Protein AF-A0A963E4C4-F1 (afdb_monomer)

Sequence (72 aa):
MAINAIYAMQHLTNRGYGNYVGLRNLGNFMASEMGLELDEVNCIASVLELGKMNKTEARKFINKYRKYVEPD

Mean predicted aligned error: 3.96 Å

Nearest PDB structures (foldseek):
  8wem-assembly2_A  TM=3.549E-01  e=4.726E+00  Bacteroides fragilis

Structure (mmCIF, N/CA/C/O backbone):
data_AF-A0A963E4C4-F1
#
_entry.id   AF-A0A963E4C4-F1
#
loop_
_atom_site.group_PDB
_atom_site.id
_atom_site.type_symbol
_atom_site.label_atom_id
_atom_site.label_alt_id
_atom_site.label_comp_id
_atom_site.label_asym_id
_atom_site.label_entity_id
_atom_site.label_seq_id
_atom_site.pdbx_PDB_ins_code
_atom_site.Cartn_x
_atom_site.Cartn_y
_atom_site.Cartn_z
_atom_site.occupancy
_atom_site.B_iso_or_equiv
_atom_site.auth_seq_id
_atom_site.auth_comp_id
_atom_site.auth_asym_id
_atom_site.auth_atom_id
_atom_site.pdbx_PDB_model_num
ATOM 1 N N . MET A 1 1 ? -13.150 -0.631 12.582 1.00 93.94 1 MET A N 1
ATOM 2 C CA . MET A 1 1 ? -13.731 -0.570 11.217 1.00 93.94 1 MET A CA 1
ATOM 3 C C . MET A 1 1 ? -12.681 -1.048 10.230 1.00 93.94 1 MET A C 1
ATOM 5 O O . MET A 1 1 ? -11.525 -0.692 10.407 1.00 93.94 1 MET A O 1
ATOM 9 N N . ALA A 1 2 ? -13.062 -1.815 9.210 1.00 97.12 2 ALA A N 1
ATOM 10 C CA . ALA A 1 2 ? -12.149 -2.252 8.153 1.00 97.12 2 ALA A CA 1
ATOM 11 C C . ALA A 1 2 ? -12.599 -1.711 6.790 1.00 97.12 2 ALA A C 1
ATOM 13 O O . ALA A 1 2 ? -13.800 -1.593 6.536 1.00 97.12 2 ALA A O 1
ATOM 14 N N . ILE A 1 3 ? -11.641 -1.392 5.918 1.00 97.62 3 ILE A N 1
ATOM 15 C CA . ILE A 1 3 ? -11.898 -0.999 4.527 1.00 97.62 3 ILE A CA 1
ATOM 16 C C . ILE A 1 3 ? -11.328 -2.042 3.584 1.00 97.62 3 ILE A C 1
ATOM 18 O O . ILE A 1 3 ? -10.140 -2.339 3.632 1.00 97.62 3 ILE A O 1
ATOM 22 N N . ASN A 1 4 ? -12.164 -2.508 2.657 1.00 97.06 4 ASN A N 1
ATOM 23 C CA . ASN A 1 4 ? -11.768 -3.430 1.602 1.00 97.06 4 ASN A CA 1
ATOM 24 C C . ASN A 1 4 ? -11.834 -2.716 0.250 1.00 97.06 4 ASN A C 1
ATOM 26 O O . ASN A 1 4 ? -12.915 -2.427 -0.261 1.00 97.06 4 ASN A O 1
ATOM 30 N N . ALA A 1 5 ? -10.674 -2.435 -0.332 1.00 96.94 5 ALA A N 1
ATOM 31 C CA . ALA A 1 5 ? -10.547 -1.840 -1.650 1.00 96.94 5 ALA A CA 1
ATOM 32 C C . ALA A 1 5 ? -10.189 -2.904 -2.685 1.00 96.94 5 ALA A C 1
ATOM 34 O O . ALA A 1 5 ? -9.109 -3.496 -2.644 1.00 96.94 5 ALA A O 1
ATOM 35 N N . ILE A 1 6 ? -11.099 -3.117 -3.632 1.00 96.88 6 ILE A N 1
ATOM 36 C CA . ILE A 1 6 ? -10.956 -4.114 -4.690 1.00 96.88 6 ILE A CA 1
ATOM 37 C C . ILE A 1 6 ? -10.673 -3.391 -6.006 1.00 96.88 6 ILE A C 1
ATOM 39 O O . ILE A 1 6 ? -11.511 -2.653 -6.523 1.00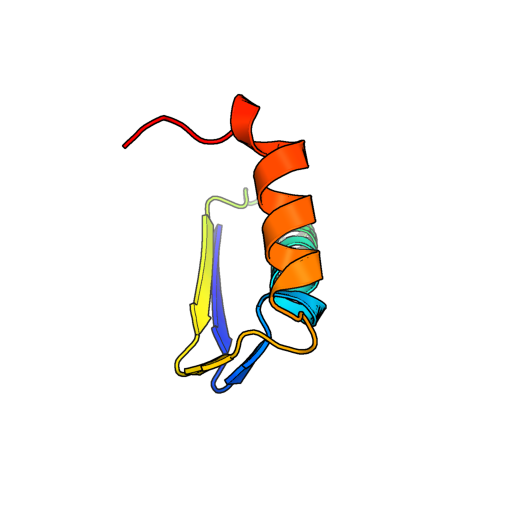 96.88 6 ILE A O 1
ATOM 43 N N . TYR A 1 7 ? -9.481 -3.613 -6.552 1.00 96.06 7 TYR A N 1
ATOM 44 C CA . TYR A 1 7 ? -9.021 -3.064 -7.820 1.00 96.06 7 TYR A CA 1
ATOM 45 C C . TYR A 1 7 ? -8.990 -4.167 -8.880 1.00 96.06 7 TYR A C 1
ATOM 47 O O . TYR A 1 7 ? -8.244 -5.136 -8.751 1.00 96.06 7 TYR A O 1
ATOM 55 N N . ALA A 1 8 ? -9.749 -4.009 -9.967 1.00 96.62 8 ALA A N 1
ATOM 56 C CA . ALA A 1 8 ? -9.639 -4.918 -11.112 1.00 96.62 8 ALA A CA 1
ATOM 57 C C . ALA A 1 8 ? -8.236 -4.834 -11.749 1.00 96.62 8 ALA A C 1
ATOM 59 O O . ALA A 1 8 ? -7.573 -5.848 -11.940 1.00 96.62 8 ALA A O 1
ATOM 60 N N . MET A 1 9 ? -7.754 -3.612 -11.984 1.00 95.12 9 MET A N 1
ATOM 61 C CA . MET A 1 9 ? -6.406 -3.310 -12.469 1.00 95.12 9 MET A CA 1
ATOM 62 C C . MET A 1 9 ? -5.738 -2.332 -11.503 1.00 95.12 9 MET A C 1
ATOM 64 O O . MET A 1 9 ? -6.317 -1.287 -11.194 1.00 95.12 9 MET A O 1
ATOM 68 N N . GLN A 1 10 ? -4.519 -2.629 -11.054 1.00 96.25 10 GLN A N 1
ATOM 69 C CA . GLN A 1 10 ? -3.725 -1.724 -10.223 1.00 96.25 10 GLN A CA 1
ATOM 70 C C . GLN A 1 10 ? -2.316 -1.544 -10.792 1.00 96.25 10 GLN A C 1
ATOM 72 O O . GLN A 1 10 ? -1.650 -2.515 -11.134 1.00 96.25 10 GLN A O 1
ATOM 77 N N . HIS A 1 11 ? -1.837 -0.297 -10.833 1.00 95.69 11 HIS A N 1
ATOM 78 C CA . HIS A 1 11 ? -0.466 0.022 -11.239 1.00 95.69 11 HIS A CA 1
ATOM 79 C C . HIS A 1 11 ? 0.401 0.287 -10.008 1.00 95.69 11 HIS A C 1
ATOM 81 O O . HIS A 1 11 ? 0.269 1.331 -9.356 1.00 95.69 11 HIS A O 1
ATOM 87 N N . LEU A 1 12 ? 1.315 -0.636 -9.718 1.00 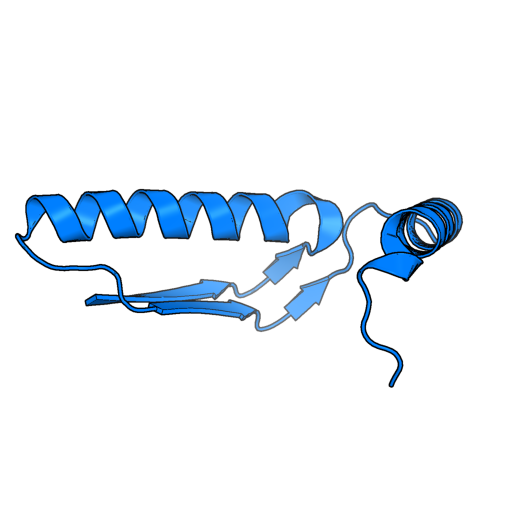93.38 12 LEU A N 1
ATOM 88 C CA . LEU A 1 12 ? 2.118 -0.657 -8.500 1.00 93.38 12 LEU A CA 1
ATOM 89 C C . LEU A 1 12 ? 2.913 0.639 -8.303 1.00 93.38 12 LEU A C 1
ATOM 91 O O . LEU A 1 12 ? 2.778 1.295 -7.271 1.00 93.38 12 LEU A O 1
ATOM 95 N N . THR A 1 13 ? 3.709 1.045 -9.296 1.00 93.25 13 THR A N 1
ATOM 96 C CA . THR A 1 13 ? 4.708 2.107 -9.091 1.00 93.25 13 THR A CA 1
ATOM 97 C C . THR A 1 13 ? 4.145 3.515 -9.175 1.00 93.25 13 THR A C 1
ATOM 99 O O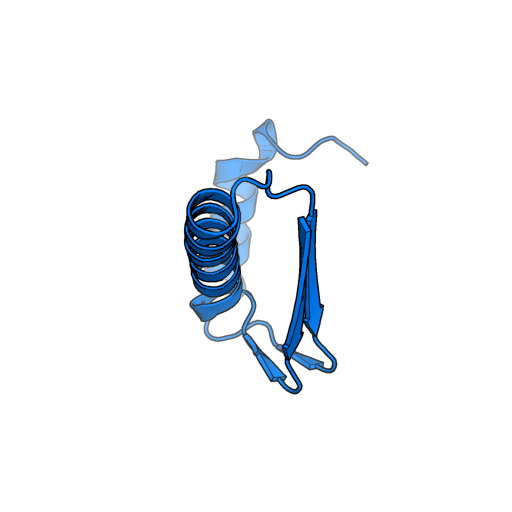 . THR A 1 13 ? 4.690 4.431 -8.571 1.00 93.25 13 THR A O 1
ATOM 102 N N . ASN A 1 14 ? 3.075 3.716 -9.943 1.00 90.31 14 ASN A N 1
ATOM 103 C CA . ASN A 1 14 ? 2.528 5.051 -10.196 1.00 90.31 14 ASN A CA 1
ATOM 104 C C . ASN A 1 14 ? 1.337 5.387 -9.302 1.00 90.31 14 ASN A C 1
ATOM 106 O O . ASN A 1 14 ? 1.093 6.564 -9.057 1.00 90.31 14 ASN A O 1
ATOM 110 N N . ARG A 1 15 ? 0.566 4.377 -8.878 1.00 92.94 15 ARG A N 1
ATOM 111 C CA . ARG A 1 15 ? -0.711 4.579 -8.178 1.00 92.94 15 ARG A CA 1
ATOM 112 C C . ARG A 1 15 ? -0.811 3.803 -6.874 1.00 92.94 15 ARG A C 1
ATOM 114 O O . ARG A 1 15 ? -1.429 4.309 -5.948 1.00 92.94 15 ARG A O 1
ATOM 121 N N . GLY A 1 16 ? -0.181 2.630 -6.774 1.00 94.12 16 GLY A N 1
ATOM 122 C CA . GLY A 1 16 ? -0.313 1.719 -5.632 1.00 94.12 16 GLY A CA 1
ATOM 123 C C . GLY A 1 16 ? -0.185 2.407 -4.274 1.00 94.12 16 GLY A C 1
ATOM 124 O O . GLY A 1 16 ? -1.123 2.386 -3.479 1.00 94.12 16 GLY A O 1
ATOM 125 N N . TYR A 1 17 ? 0.941 3.086 -4.041 1.00 93.44 17 TYR A N 1
ATOM 126 C CA . TYR A 1 17 ? 1.194 3.754 -2.762 1.00 93.44 17 TYR A CA 1
ATOM 127 C C . TYR A 1 17 ? 0.221 4.910 -2.483 1.00 93.44 17 TYR A C 1
ATOM 129 O O . TYR A 1 17 ? -0.346 4.994 -1.396 1.00 93.44 17 TYR A O 1
ATOM 137 N N . GLY A 1 18 ? -0.014 5.778 -3.473 1.00 95.69 18 GLY A N 1
ATOM 138 C CA . GLY A 1 18 ? -0.929 6.914 -3.326 1.00 95.69 18 GLY A CA 1
ATOM 139 C C . GLY A 1 18 ? -2.364 6.472 -3.034 1.00 95.69 18 GLY A C 1
ATOM 140 O O . GLY A 1 18 ? -3.009 7.024 -2.147 1.00 95.69 18 GLY A O 1
ATOM 141 N N . ASN A 1 19 ? -2.831 5.424 -3.715 1.00 95.88 19 ASN A N 1
ATOM 142 C CA . ASN A 1 19 ? -4.149 4.842 -3.488 1.00 95.88 19 ASN A CA 1
ATOM 143 C C . ASN A 1 19 ? -4.284 4.274 -2.068 1.00 95.88 19 ASN A C 1
ATOM 145 O O . ASN A 1 19 ? -5.290 4.524 -1.411 1.00 95.88 19 ASN A O 1
ATOM 149 N N . TYR A 1 20 ? -3.273 3.547 -1.578 1.00 96.81 20 TYR A N 1
ATOM 150 C CA . TYR A 1 20 ? -3.271 3.024 -0.208 1.00 96.81 20 TYR A CA 1
ATOM 151 C C . TYR A 1 20 ? -3.325 4.149 0.834 1.00 96.81 20 TYR A C 1
ATOM 153 O O . TYR A 1 20 ? -4.171 4.120 1.727 1.00 96.81 20 TYR A O 1
ATOM 161 N N . VAL A 1 21 ? -2.476 5.175 0.700 1.00 97.75 21 VAL A N 1
ATOM 162 C CA . VAL A 1 21 ? -2.471 6.320 1.627 1.00 97.75 21 VAL A CA 1
ATOM 163 C C . VAL A 1 21 ? -3.810 7.060 1.590 1.00 97.75 21 VAL A C 1
ATOM 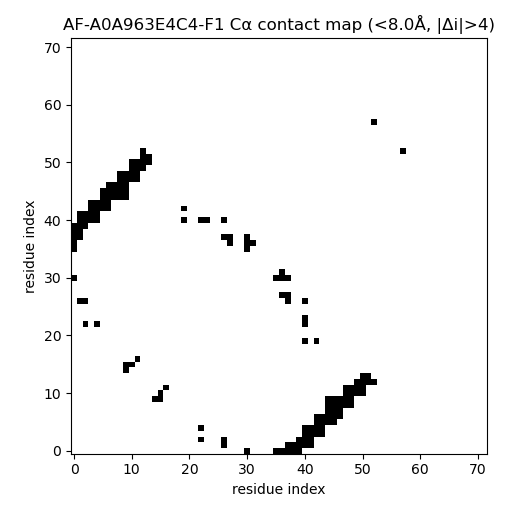165 O O . VAL A 1 21 ? -4.347 7.407 2.641 1.00 97.75 21 VAL A O 1
ATOM 168 N N . GLY A 1 22 ? -4.374 7.262 0.395 1.00 97.62 22 GLY A N 1
ATOM 169 C CA . GLY A 1 22 ? -5.688 7.878 0.223 1.00 97.62 22 GLY A CA 1
ATOM 170 C C . GLY A 1 22 ? -6.792 7.102 0.942 1.00 97.62 22 GLY A C 1
ATOM 171 O O . GLY A 1 22 ? -7.563 7.697 1.691 1.00 97.62 22 GLY A O 1
ATOM 172 N N . LEU A 1 23 ? -6.823 5.776 0.785 1.00 97.94 23 LEU A N 1
ATOM 173 C CA . LEU A 1 23 ? -7.784 4.905 1.467 1.00 97.94 23 LEU A CA 1
ATOM 174 C C . LEU A 1 23 ? -7.610 4.907 2.981 1.00 97.94 23 LEU A C 1
ATOM 176 O O . LEU A 1 23 ? -8.600 4.990 3.697 1.00 97.94 23 LEU A O 1
ATOM 180 N N . ARG A 1 24 ? -6.370 4.856 3.477 1.00 98.12 24 ARG A N 1
ATOM 181 C CA . ARG A 1 24 ? -6.092 4.947 4.914 1.00 98.12 24 ARG A CA 1
ATOM 182 C C . ARG A 1 24 ? -6.606 6.262 5.492 1.00 98.12 24 ARG A C 1
ATOM 184 O O . ARG A 1 24 ? -7.226 6.268 6.549 1.00 98.12 24 ARG A O 1
ATOM 191 N N . ASN A 1 25 ? -6.359 7.378 4.812 1.00 98.31 25 ASN A N 1
ATOM 192 C CA . ASN A 1 25 ? -6.802 8.690 5.279 1.00 98.31 25 ASN A CA 1
ATOM 193 C C . ASN A 1 25 ? -8.327 8.815 5.244 1.00 98.31 25 ASN A C 1
ATOM 195 O O . ASN A 1 25 ? -8.918 9.253 6.227 1.00 98.31 25 ASN A O 1
ATOM 199 N N . LEU A 1 26 ? -8.957 8.371 4.153 1.00 98.06 26 LEU A N 1
ATOM 200 C CA . LEU A 1 26 ? -10.412 8.319 4.050 1.00 98.06 26 LEU A CA 1
ATOM 201 C C . LEU A 1 26 ? -11.011 7.418 5.134 1.00 98.06 26 LEU A C 1
ATOM 203 O O . LEU A 1 26 ? -11.991 7.790 5.762 1.00 98.06 26 LEU A O 1
ATOM 207 N N . GLY A 1 27 ? -10.409 6.259 5.388 1.00 98.12 27 GLY A N 1
ATOM 208 C CA . GLY A 1 27 ? -10.873 5.340 6.417 1.00 98.12 27 GLY A CA 1
ATOM 209 C C . GLY A 1 27 ? -10.772 5.903 7.819 1.00 98.12 27 GLY A C 1
ATOM 210 O O . GLY A 1 27 ? -11.714 5.746 8.584 1.00 98.12 27 GLY A O 1
ATOM 211 N N . ASN A 1 28 ? -9.686 6.606 8.139 1.00 98.31 28 ASN A N 1
ATOM 212 C CA . ASN A 1 28 ? -9.559 7.281 9.427 1.00 98.31 28 ASN A CA 1
ATOM 213 C C . ASN A 1 28 ? -10.629 8.361 9.591 1.00 98.31 28 ASN A C 1
ATOM 215 O O . ASN A 1 28 ? -11.241 8.442 10.648 1.00 98.31 28 ASN A O 1
ATOM 219 N N . PHE A 1 29 ? -10.883 9.142 8.537 1.00 98.38 29 PHE A N 1
ATOM 220 C CA . PHE A 1 29 ? -11.942 10.147 8.539 1.00 98.38 29 PHE A CA 1
ATOM 221 C C . PHE A 1 29 ? -13.325 9.512 8.744 1.00 98.38 29 PHE A C 1
ATOM 223 O O . PHE A 1 29 ? -14.053 9.884 9.655 1.00 98.38 29 PHE A O 1
ATOM 230 N N . MET A 1 30 ? -13.676 8.495 7.955 1.00 98.31 30 MET A N 1
ATOM 231 C CA . MET A 1 30 ? -14.967 7.816 8.097 1.00 98.31 30 MET A CA 1
ATOM 232 C C . MET A 1 30 ? -15.119 7.159 9.475 1.00 98.31 30 MET A C 1
ATOM 234 O O . MET A 1 30 ? -16.189 7.232 10.068 1.00 98.31 30 MET A O 1
ATOM 238 N N . ALA A 1 31 ? -14.053 6.554 10.009 1.00 98.31 31 ALA A N 1
ATOM 239 C CA . ALA A 1 31 ? -14.063 5.967 11.343 1.00 98.31 31 ALA A CA 1
ATOM 240 C C . ALA A 1 31 ? -14.331 7.032 12.417 1.00 98.31 31 ALA A C 1
ATOM 242 O O . ALA A 1 31 ? -15.206 6.823 13.256 1.00 98.31 31 ALA A O 1
ATOM 243 N N . SER A 1 32 ? -13.663 8.193 12.348 1.00 98.06 32 SER A N 1
ATOM 244 C CA . SER A 1 32 ? -13.864 9.271 13.321 1.00 98.06 32 SER A CA 1
ATOM 245 C C . SER A 1 32 ? -15.280 9.841 13.286 1.00 98.06 32 SER A C 1
AT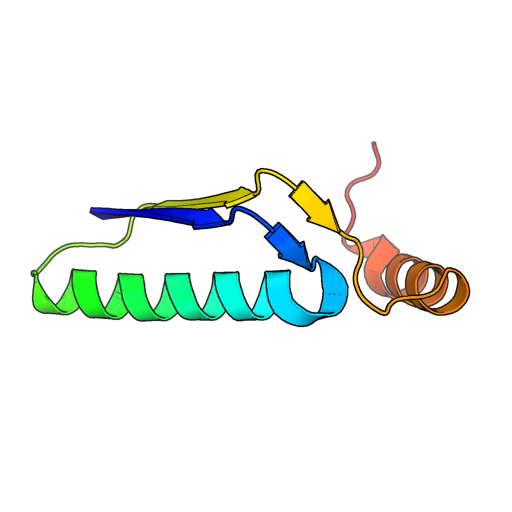OM 247 O O . SER A 1 32 ? -15.870 10.034 14.345 1.00 98.06 32 SER A O 1
ATOM 249 N N . GLU A 1 33 ? -15.860 10.036 12.096 1.00 98.38 33 GLU A N 1
ATOM 250 C CA . GLU A 1 33 ? -17.250 10.506 11.952 1.00 98.38 33 GLU A CA 1
ATOM 251 C C . GLU A 1 33 ? -18.272 9.511 12.532 1.00 98.38 33 GLU A C 1
ATOM 253 O O . GLU A 1 33 ? -19.373 9.893 12.925 1.00 98.38 33 GLU A O 1
ATOM 258 N N . MET A 1 34 ? -17.910 8.229 12.614 1.00 98.19 34 MET A N 1
ATOM 259 C CA . MET A 1 34 ? -18.751 7.159 13.157 1.00 98.19 34 MET A CA 1
ATOM 260 C C . MET A 1 34 ? -18.456 6.839 14.632 1.00 98.19 34 MET A C 1
ATOM 262 O O . MET A 1 34 ? -19.087 5.942 15.189 1.00 98.19 34 MET A O 1
ATOM 266 N N . GLY A 1 35 ? -17.498 7.526 15.267 1.00 98.12 35 GLY A N 1
ATOM 267 C CA . GLY A 1 35 ? -17.044 7.199 16.624 1.00 98.12 35 GLY A CA 1
ATOM 268 C C . GLY A 1 35 ? -16.368 5.824 16.728 1.00 98.12 35 GLY A C 1
ATOM 269 O O . GLY A 1 35 ? -16.456 5.167 17.763 1.00 98.12 35 GLY A O 1
ATOM 270 N N . LEU A 1 36 ? -15.735 5.367 15.646 1.00 98.19 36 LEU A N 1
ATOM 271 C CA . LEU A 1 36 ? -15.012 4.101 15.541 1.00 98.19 36 LEU A CA 1
ATOM 272 C C . LEU A 1 36 ? -13.512 4.353 15.333 1.00 98.19 36 LEU A C 1
ATOM 274 O O . LEU A 1 36 ? -13.091 5.439 14.941 1.00 98.19 36 LEU A O 1
ATOM 278 N N . GLU A 1 37 ? -12.703 3.309 15.498 1.00 97.88 37 GLU A N 1
ATOM 279 C CA . GLU A 1 37 ? -11.299 3.300 15.073 1.00 97.88 37 GLU A CA 1
ATOM 280 C C . GLU A 1 37 ? -11.137 2.518 13.762 1.00 97.88 37 GLU A C 1
ATOM 282 O O . GLU A 1 37 ? -11.834 1.522 13.520 1.00 97.88 37 GLU A O 1
ATOM 287 N N . LEU A 1 38 ? -10.235 2.973 12.890 1.00 98.31 38 LEU A N 1
ATOM 288 C CA . LEU A 1 38 ? -9.839 2.217 11.704 1.00 98.31 38 LEU A CA 1
ATOM 289 C C . LEU A 1 38 ? -8.816 1.155 12.117 1.00 98.31 38 LEU A C 1
ATOM 291 O O . LEU A 1 38 ? -7.737 1.488 12.592 1.00 98.31 38 LEU A O 1
ATOM 295 N N . ASP A 1 39 ? -9.164 -0.104 11.888 1.00 97.94 39 ASP A N 1
ATOM 296 C CA . ASP A 1 39 ? -8.361 -1.264 12.278 1.00 97.94 39 ASP A CA 1
ATOM 297 C C . ASP A 1 39 ? -7.541 -1.793 11.092 1.00 97.94 39 ASP A C 1
ATOM 299 O O . ASP A 1 39 ? -6.341 -2.024 11.200 1.00 97.94 39 ASP A O 1
ATOM 303 N N . GLU A 1 40 ? -8.163 -1.890 9.911 1.00 97.88 40 GLU A N 1
ATOM 304 C CA . GLU A 1 40 ? -7.535 -2.518 8.748 1.00 97.88 40 GLU A CA 1
ATOM 305 C C . GLU A 1 40 ? -7.891 -1.826 7.424 1.00 97.88 40 GLU A C 1
ATOM 307 O O . GLU A 1 40 ? -9.008 -1.333 7.218 1.00 97.88 40 GLU A O 1
ATOM 312 N N . VAL A 1 41 ? -6.928 -1.823 6.497 1.00 98.06 41 VAL A N 1
ATOM 313 C CA . VAL A 1 41 ? -7.117 -1.428 5.096 1.00 98.06 41 VAL A CA 1
ATOM 314 C C . VAL A 1 41 ? -6.607 -2.547 4.195 1.00 98.06 41 VAL A C 1
ATOM 316 O O . VAL A 1 41 ? -5.405 -2.690 3.972 1.00 98.06 41 VAL A O 1
ATOM 319 N N . ASN A 1 42 ? -7.539 -3.302 3.627 1.00 97.56 42 ASN A N 1
ATOM 320 C CA . ASN A 1 42 ? -7.269 -4.377 2.689 1.00 97.56 42 ASN A CA 1
ATOM 321 C C . ASN A 1 42 ? -7.272 -3.840 1.258 1.00 97.56 42 ASN A C 1
ATOM 323 O O . ASN A 1 42 ? -8.289 -3.349 0.768 1.00 97.56 42 ASN A O 1
ATOM 327 N N . CYS A 1 43 ? -6.142 -3.964 0.563 1.00 96.81 43 CYS A N 1
ATOM 328 C CA . CYS A 1 43 ? -6.008 -3.605 -0.848 1.00 96.81 43 CYS A CA 1
ATOM 329 C C . CYS A 1 43 ? -5.835 -4.871 -1.687 1.00 96.81 43 CYS A C 1
ATOM 331 O O . CYS A 1 43 ? -4.776 -5.493 -1.667 1.00 96.81 43 CYS A O 1
ATOM 333 N N . ILE A 1 44 ? -6.858 -5.227 -2.459 1.00 96.94 44 ILE A N 1
ATOM 334 C CA . ILE A 1 44 ? -6.882 -6.441 -3.277 1.00 96.94 44 ILE A CA 1
ATOM 335 C C . ILE A 1 44 ? -6.833 -6.030 -4.747 1.00 96.94 44 ILE A C 1
ATOM 337 O O . ILE A 1 44 ? -7.710 -5.309 -5.218 1.00 96.94 44 ILE A O 1
ATO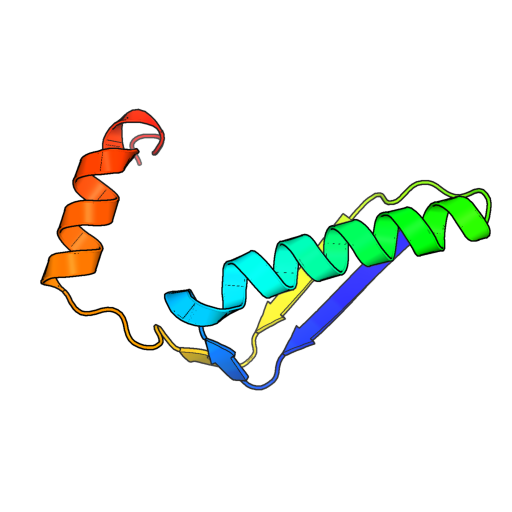M 341 N N . ALA A 1 45 ? -5.816 -6.482 -5.480 1.00 96.88 45 ALA A N 1
ATOM 342 C CA . ALA A 1 45 ? -5.690 -6.254 -6.917 1.00 96.88 45 ALA A CA 1
ATOM 343 C C . ALA A 1 45 ? -5.866 -7.573 -7.675 1.00 96.88 45 ALA A C 1
ATOM 345 O O . ALA A 1 45 ? -5.151 -8.532 -7.399 1.00 96.88 45 ALA A O 1
ATOM 346 N N . SER A 1 46 ? -6.791 -7.620 -8.638 1.00 97.38 46 SER A N 1
ATOM 347 C CA . SER A 1 46 ? -6.961 -8.805 -9.499 1.00 97.38 46 SER A CA 1
ATOM 348 C C . SER A 1 46 ? -5.823 -8.919 -10.512 1.00 97.38 46 SER A C 1
ATOM 350 O O . SER A 1 46 ? -5.281 -9.998 -10.728 1.00 97.38 46 SER A O 1
ATOM 352 N N . VAL A 1 47 ? -5.420 -7.787 -11.090 1.00 96.62 47 VAL A N 1
ATOM 353 C CA . VAL A 1 47 ? -4.226 -7.672 -11.926 1.00 96.62 47 VAL A CA 1
ATOM 354 C C . VAL A 1 47 ? -3.341 -6.571 -11.358 1.00 96.62 47 VAL A C 1
ATOM 356 O O . VAL A 1 47 ? -3.760 -5.415 -11.239 1.00 96.62 47 VAL A O 1
ATOM 359 N N . LEU A 1 48 ? -2.105 -6.933 -11.017 1.00 96.25 48 LEU A N 1
ATOM 360 C CA . LEU A 1 48 ? -1.080 -5.995 -10.578 1.00 96.25 48 LEU A CA 1
ATOM 361 C C . LEU A 1 48 ? -0.080 -5.769 -11.711 1.00 96.25 48 LEU A C 1
ATOM 363 O O . LEU A 1 48 ? 0.761 -6.618 -11.998 1.00 96.25 48 LEU A O 1
ATOM 367 N N . GLU A 1 49 ? -0.152 -4.604 -12.341 1.00 95.50 49 GLU A N 1
ATOM 368 C CA . GLU A 1 49 ? 0.834 -4.177 -13.324 1.00 95.50 49 GLU A CA 1
ATOM 369 C C . GLU A 1 49 ? 1.933 -3.349 -12.665 1.00 95.50 49 GLU A C 1
ATOM 371 O O . GLU A 1 49 ? 1.681 -2.561 -11.751 1.00 95.50 49 GLU A O 1
ATOM 376 N N . LEU A 1 50 ? 3.159 -3.457 -13.180 1.00 93.00 50 LEU A N 1
ATOM 377 C CA . LEU A 1 50 ? 4.282 -2.670 -12.674 1.00 93.00 50 LEU A CA 1
ATOM 378 C C . LEU A 1 50 ? 4.000 -1.163 -12.785 1.00 93.00 50 LEU A C 1
ATOM 380 O O . LEU A 1 50 ? 4.228 -0.426 -11.832 1.00 93.00 50 LEU A O 1
ATOM 384 N N . GLY A 1 51 ? 3.441 -0.713 -13.912 1.00 89.50 51 GLY A N 1
ATOM 385 C CA . GLY A 1 51 ? 3.301 0.702 -14.249 1.00 89.50 51 GLY A CA 1
ATOM 386 C C . GLY A 1 51 ? 4.450 1.179 -15.141 1.00 89.50 51 GLY A C 1
ATOM 387 O O . GLY A 1 51 ? 4.942 0.435 -15.983 1.00 89.50 51 GLY A O 1
ATOM 388 N N . LYS A 1 52 ? 4.870 2.438 -14.986 1.00 91.19 52 LYS A N 1
ATOM 389 C CA . LYS A 1 52 ? 5.843 3.108 -15.872 1.00 91.19 52 LYS A CA 1
ATOM 390 C C . LYS A 1 52 ? 7.310 2.952 -15.447 1.00 91.19 52 LYS A C 1
ATOM 392 O O . LYS A 1 52 ? 8.165 3.624 -16.012 1.00 91.19 52 LYS A O 1
ATOM 397 N N . M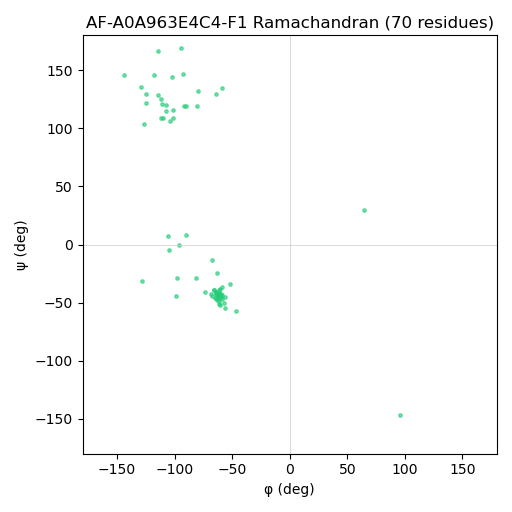ET A 1 53 ? 7.608 2.118 -14.454 1.00 93.69 53 MET A N 1
ATOM 398 C CA . MET A 1 53 ? 8.975 1.942 -13.958 1.00 93.69 53 MET A CA 1
ATOM 399 C C . MET A 1 53 ? 9.790 1.015 -14.860 1.00 93.69 53 MET A C 1
ATOM 401 O O . MET A 1 53 ? 9.367 -0.097 -15.171 1.00 93.69 53 MET A O 1
ATOM 405 N N . ASN A 1 54 ? 11.002 1.437 -15.219 1.00 94.50 54 ASN A N 1
ATOM 406 C CA . ASN A 1 54 ? 11.958 0.586 -15.923 1.00 94.50 54 ASN A CA 1
ATOM 407 C C . ASN A 1 54 ? 12.943 -0.118 -14.968 1.00 94.50 54 ASN A C 1
ATOM 409 O O . ASN A 1 54 ? 13.067 0.198 -13.782 1.00 94.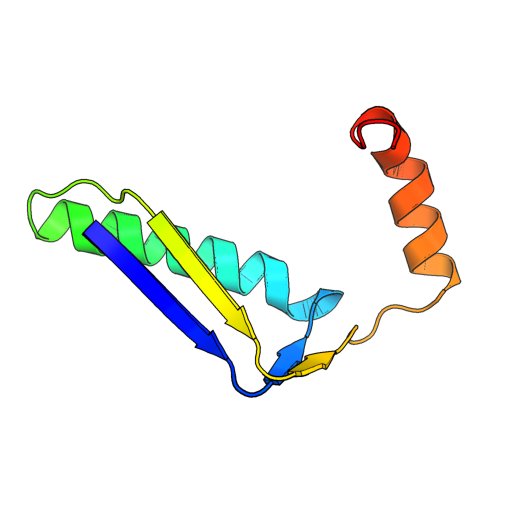50 54 ASN A O 1
ATOM 413 N N . LYS A 1 55 ? 13.704 -1.078 -15.509 1.00 94.38 55 LYS A N 1
ATOM 414 C CA . LYS A 1 55 ? 14.666 -1.895 -14.745 1.00 94.38 55 LYS A CA 1
ATOM 415 C C . LYS A 1 55 ? 15.751 -1.069 -14.043 1.00 94.38 55 LYS A C 1
ATOM 417 O O . LYS A 1 55 ? 16.170 -1.418 -12.939 1.00 94.38 55 LYS A O 1
ATOM 422 N N . THR A 1 56 ? 16.226 0.005 -14.670 1.00 96.44 56 THR A N 1
ATOM 423 C CA . THR A 1 56 ? 17.279 0.863 -14.109 1.00 96.44 56 THR A CA 1
ATOM 424 C C . THR A 1 56 ? 16.763 1.631 -12.897 1.00 96.44 56 THR A C 1
ATOM 426 O O . THR A 1 56 ? 17.446 1.704 -11.875 1.00 96.44 56 THR A O 1
ATOM 429 N N . GLU A 1 57 ? 15.548 2.167 -12.982 1.00 93.81 57 GLU A N 1
ATOM 430 C CA . GLU A 1 57 ? 14.876 2.860 -11.878 1.00 93.81 57 GLU A CA 1
ATOM 431 C C . GLU A 1 57 ? 14.596 1.915 -10.712 1.00 93.81 57 GLU A C 1
ATOM 433 O O . GLU A 1 57 ? 14.949 2.233 -9.575 1.00 93.81 57 GLU A O 1
ATOM 438 N N . ALA A 1 58 ? 14.066 0.722 -10.997 1.00 92.56 58 ALA A N 1
ATOM 439 C CA . ALA A 1 58 ? 13.823 -0.303 -9.986 1.00 92.56 58 ALA A CA 1
ATOM 440 C C . ALA A 1 58 ? 15.108 -0.659 -9.222 1.00 92.56 58 ALA A C 1
ATOM 442 O O . ALA A 1 58 ? 15.128 -0.696 -7.992 1.00 92.56 58 ALA A O 1
ATOM 443 N N . ARG A 1 59 ? 16.226 -0.845 -9.937 1.00 94.00 59 ARG A N 1
ATOM 444 C CA . ARG A 1 59 ? 17.514 -1.179 -9.313 1.00 94.00 59 ARG A CA 1
ATOM 445 C C . ARG A 1 59 ? 18.053 -0.047 -8.439 1.00 94.00 59 ARG A C 1
ATOM 447 O O . ARG A 1 59 ? 18.581 -0.312 -7.361 1.00 94.00 59 ARG A O 1
ATOM 454 N N . LYS A 1 60 ? 17.900 1.208 -8.875 1.00 94.69 60 LYS A N 1
ATOM 455 C CA . LYS A 1 60 ? 18.248 2.386 -8.062 1.00 94.69 60 LYS A CA 1
ATOM 456 C C . LYS A 1 60 ? 17.411 2.443 -6.786 1.00 94.69 60 LYS A C 1
ATOM 458 O O . LYS A 1 60 ? 17.969 2.691 -5.720 1.00 94.69 60 LYS A O 1
ATOM 463 N N . PHE A 1 61 ? 16.106 2.190 -6.889 1.00 90.94 61 PHE A N 1
ATOM 464 C CA . PHE A 1 61 ? 15.200 2.172 -5.744 1.00 90.94 61 PHE A CA 1
ATOM 465 C C . PHE A 1 61 ? 15.609 1.104 -4.723 1.00 90.94 61 PHE A C 1
ATOM 467 O O . PHE A 1 61 ? 15.851 1.433 -3.564 1.00 90.94 61 PHE A O 1
ATOM 474 N N . ILE A 1 62 ? 15.794 -0.143 -5.168 1.00 91.75 62 ILE A N 1
ATOM 475 C CA . ILE A 1 62 ? 16.219 -1.253 -4.303 1.00 91.75 62 ILE A CA 1
ATOM 476 C C . ILE A 1 62 ? 17.541 -0.925 -3.612 1.00 91.75 62 ILE A C 1
ATOM 478 O O . ILE A 1 62 ? 17.634 -1.015 -2.394 1.00 91.75 62 ILE A O 1
ATOM 482 N N . ASN A 1 63 ? 18.555 -0.480 -4.359 1.00 94.31 63 ASN A N 1
ATOM 483 C CA . ASN A 1 63 ? 19.855 -0.151 -3.774 1.00 94.31 63 ASN A CA 1
ATOM 484 C C . ASN A 1 63 ? 19.758 0.964 -2.724 1.00 94.31 63 ASN A C 1
ATOM 486 O O . ASN A 1 63 ? 20.430 0.893 -1.698 1.00 94.31 63 ASN A O 1
ATOM 490 N N . LYS A 1 64 ? 18.911 1.975 -2.957 1.00 94.31 64 LYS A N 1
ATOM 491 C CA . LYS A 1 64 ? 18.714 3.095 -2.028 1.00 94.31 64 LYS A CA 1
ATOM 492 C C . LYS A 1 64 ? 18.078 2.651 -0.708 1.00 94.31 64 LYS A C 1
ATOM 494 O O . LYS A 1 64 ? 18.456 3.158 0.346 1.00 94.31 64 LYS A O 1
ATOM 499 N N . TYR A 1 65 ? 17.120 1.730 -0.765 1.00 92.62 65 TYR A N 1
ATOM 500 C CA . TYR A 1 65 ? 16.336 1.309 0.399 1.00 92.62 65 TYR A CA 1
ATOM 501 C C . TYR A 1 65 ? 16.710 -0.074 0.932 1.00 92.62 65 TYR A C 1
ATOM 503 O O . TYR A 1 65 ? 16.077 -0.547 1.867 1.00 92.62 65 TYR A O 1
ATOM 511 N N . ARG A 1 66 ? 17.780 -0.688 0.415 1.00 89.88 66 ARG A N 1
ATOM 512 C CA . ARG A 1 66 ? 18.231 -2.037 0.786 1.00 89.88 66 ARG A CA 1
ATOM 513 C C . ARG A 1 66 ? 18.385 -2.243 2.291 1.00 89.88 66 ARG A C 1
ATOM 515 O O . ARG A 1 66 ? 18.104 -3.321 2.781 1.00 89.88 66 ARG A O 1
ATOM 522 N N . LYS A 1 67 ? 18.794 -1.203 3.022 1.00 90.31 67 LYS A N 1
ATOM 523 C CA . LYS A 1 67 ? 18.956 -1.242 4.485 1.00 90.31 67 LYS A CA 1
ATOM 524 C C . LYS A 1 67 ? 17.646 -1.399 5.276 1.00 90.31 67 LYS A C 1
ATOM 526 O O . LYS A 1 67 ? 17.713 -1.618 6.475 1.00 90.31 67 LYS A O 1
ATOM 531 N N . TYR A 1 68 ? 16.493 -1.209 4.634 1.00 86.62 68 TYR A N 1
ATOM 532 C CA . TYR A 1 68 ? 15.161 -1.344 5.236 1.00 86.62 68 TYR A CA 1
ATOM 533 C C . TYR A 1 68 ? 14.449 -2.633 4.818 1.00 86.62 68 TYR A C 1
ATOM 535 O O . TYR A 1 68 ? 13.338 -2.879 5.270 1.00 86.62 68 TYR A O 1
ATOM 543 N N . VAL A 1 69 ? 15.047 -3.411 3.915 1.00 84.06 69 VAL A N 1
ATOM 544 C CA . VAL A 1 69 ? 14.506 -4.702 3.495 1.00 84.06 69 VAL A CA 1
ATOM 545 C C . VAL A 1 69 ? 15.128 -5.742 4.417 1.00 84.06 69 VAL A C 1
ATOM 547 O O . VAL A 1 69 ? 16.356 -5.836 4.475 1.00 84.06 69 VAL A O 1
ATOM 550 N N . GLU A 1 70 ? 14.301 -6.463 5.173 1.00 74.31 70 GLU A N 1
ATOM 551 C CA . GLU A 1 70 ? 14.775 -7.609 5.951 1.00 74.31 70 GLU A CA 1
ATOM 552 C C . GLU A 1 70 ? 15.409 -8.626 4.989 1.00 74.31 70 GLU A C 1
ATOM 554 O O . GLU A 1 70 ? 14.877 -8.836 3.896 1.00 74.31 70 GLU A O 1
ATOM 559 N N . PRO A 1 71 ? 16.587 -9.186 5.313 1.00 69.38 71 PRO A N 1
ATOM 560 C CA . PRO A 1 71 ? 17.154 -10.249 4.500 1.00 69.38 71 PRO A CA 1
ATOM 561 C C . PRO A 1 71 ? 16.233 -11.475 4.564 1.00 69.38 71 PRO A C 1
ATOM 563 O O . PRO A 1 71 ? 15.854 -11.883 5.661 1.00 69.38 71 PRO A O 1
ATOM 566 N N . ASP A 1 72 ? 15.889 -12.014 3.390 1.00 61.72 72 ASP A N 1
ATOM 567 C CA . ASP A 1 72 ? 15.185 -13.296 3.237 1.00 61.72 72 ASP A CA 1
ATOM 568 C C . ASP A 1 72 ? 15.966 -14.462 3.873 1.00 61.72 72 ASP A C 1
ATOM 570 O O . ASP A 1 72 ? 17.220 -14.479 3.749 1.00 61.72 72 ASP A O 1
#

pLDDT: mean 94.27, std 6.22, range [61.72, 98.38]

Secondary structure (DSSP, 8-state):
-EEEEEEEEEEIIIIIHHHHHHHHHHHHHHHHHTT----EEEEEEEEEE--S--HHHHHHHHHHHGGGSPP-

Radius of gyration: 15.43 Å; Cα contacts (8 Å, |Δi|>4): 79; chains: 1; bounding box: 39×24×32 Å

Foldseek 3Di:
DEAAAEAQEDACPPPVVVVQVVQVVVQCVVQVVVVHHYDYYHYHYNHYHPPPDDPVNVVVVCVVCVVVDDDD

Solvent-accessible surface area (backbone atoms only — not comparable to full-atom values): 4312 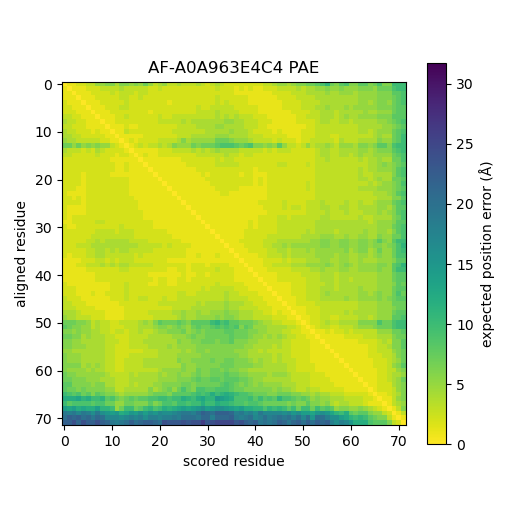Å² total; per-residue (Å²): 80,73,46,80,46,79,33,71,70,36,35,49,73,78,41,40,62,62,53,50,53,50,48,52,53,52,41,44,52,55,18,55,81,67,77,45,58,60,74,47,76,47,80,46,58,78,36,78,41,64,56,89,72,50,74,69,58,52,51,52,51,48,66,74,47,47,91,76,53,80,83,131